Protein AF-M3E9R2-F1 (afdb_monomer)

Organism: NCBI:txid1284664

Sequence (76 aa):
CHLDPAAEARAEEALARRPGTLLVVAHRLSSAVRADRVLVLDGTDAVCGTHDEVLDRSPLYRDLTGHWQGGPARRR

Secondary structure (DSSP, 8-state):
----HHHHHHHHHHHHTSSS------SSHHHHHHSSSEEEEETTEEEEE-HHHHHHH-HHHHHHHHT---------

InterPro domains:
  IPR027417 P-loop containing nucleoside triphosphate hydrolase [G3DSA:3.40.50.300] (1-68)
  IPR027417 P-loop containing nucleoside triphosphate hydrolase [SSF52540] (2-67)

Structure (mmCIF, N/CA/C/O backbone):
data_AF-M3E9R2-F1
#
_entry.id   AF-M3E9R2-F1
#
loop_
_atom_site.group_PDB
_atom_site.id
_atom_site.type_symbol
_atom_site.label_atom_id
_atom_site.label_alt_id
_atom_site.label_comp_id
_atom_site.label_asym_id
_atom_site.label_entity_id
_atom_site.label_seq_id
_atom_site.pdbx_PDB_ins_code
_atom_site.Cartn_x
_atom_site.Cartn_y
_atom_site.Cartn_z
_atom_site.occupancy
_atom_site.B_iso_or_equiv
_atom_site.auth_seq_id
_atom_site.auth_comp_id
_atom_site.auth_asym_id
_atom_site.auth_atom_id
_atom_site.pdbx_PDB_model_num
ATOM 1 N N . CYS A 1 1 ? 16.352 0.731 8.313 1.00 48.47 1 CYS A N 1
ATOM 2 C CA . CYS A 1 1 ? 15.775 -0.035 9.437 1.00 48.47 1 CYS A CA 1
ATOM 3 C C . CYS A 1 1 ? 15.155 -1.305 8.885 1.00 48.47 1 CYS A C 1
ATOM 5 O O . CYS A 1 1 ? 14.353 -1.195 7.971 1.00 48.47 1 CYS A O 1
ATOM 7 N N . HIS A 1 2 ? 15.558 -2.482 9.363 1.00 58.47 2 HIS A N 1
ATOM 8 C CA . HIS A 1 2 ? 15.030 -3.759 8.879 1.00 58.47 2 HIS A CA 1
ATOM 9 C C . HIS A 1 2 ? 14.261 -4.408 10.031 1.00 58.47 2 HIS A C 1
ATOM 11 O O . HIS A 1 2 ? 14.847 -5.092 10.865 1.00 58.47 2 HIS A O 1
ATOM 17 N N . LEU A 1 3 ? 12.968 -4.089 10.137 1.00 65.06 3 LEU A N 1
ATOM 18 C CA . LEU A 1 3 ? 12.062 -4.892 10.953 1.00 65.06 3 LEU A CA 1
ATOM 19 C C . LEU A 1 3 ? 11.872 -6.232 10.242 1.00 65.06 3 LEU A C 1
ATOM 21 O O . LEU A 1 3 ? 11.851 -6.293 9.007 1.00 65.06 3 LEU A O 1
ATOM 25 N N . ASP A 1 4 ? 11.76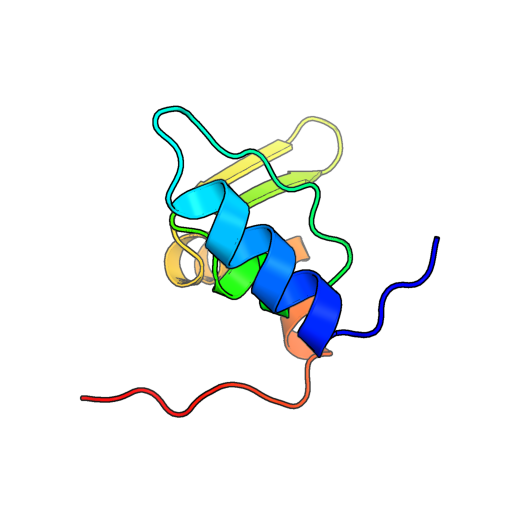4 -7.308 11.014 1.00 83.94 4 ASP A N 1
ATOM 26 C CA . ASP A 1 4 ? 11.357 -8.581 10.443 1.00 83.94 4 ASP A CA 1
ATOM 27 C C . ASP A 1 4 ? 9.911 -8.471 9.902 1.00 83.94 4 ASP A C 1
ATOM 29 O O . ASP A 1 4 ? 9.136 -7.620 10.356 1.00 83.94 4 ASP A O 1
ATOM 33 N N . PRO A 1 5 ? 9.520 -9.310 8.926 1.00 82.44 5 PRO A N 1
ATOM 34 C CA . PRO A 1 5 ? 8.219 -9.193 8.265 1.00 82.44 5 PRO A CA 1
ATOM 35 C C . PRO A 1 5 ? 7.016 -9.284 9.215 1.00 82.44 5 PRO A C 1
ATOM 37 O O . PRO A 1 5 ? 5.972 -8.695 8.933 1.00 82.44 5 PRO A O 1
ATOM 40 N N . ALA A 1 6 ? 7.133 -10.029 10.319 1.00 86.56 6 ALA A N 1
ATOM 41 C CA . ALA A 1 6 ? 6.045 -10.190 11.275 1.00 86.56 6 ALA A CA 1
ATOM 42 C C . ALA A 1 6 ? 5.894 -8.939 12.150 1.00 86.56 6 ALA A C 1
ATOM 44 O O . ALA A 1 6 ? 4.771 -8.499 12.404 1.00 86.56 6 ALA A O 1
ATOM 45 N N . ALA A 1 7 ? 7.008 -8.329 12.566 1.00 88.44 7 ALA A N 1
ATOM 46 C CA . ALA A 1 7 ? 6.985 -7.051 13.271 1.00 88.44 7 ALA A CA 1
ATOM 47 C C . ALA A 1 7 ? 6.413 -5.920 12.398 1.00 88.44 7 ALA A C 1
ATOM 49 O O . ALA A 1 7 ? 5.615 -5.121 12.889 1.00 88.44 7 ALA A O 1
ATOM 50 N N . GLU A 1 8 ? 6.766 -5.880 11.110 1.00 86.94 8 GLU A N 1
ATOM 51 C CA . GLU A 1 8 ? 6.228 -4.913 10.142 1.00 86.94 8 GLU A CA 1
ATOM 52 C C . GLU A 1 8 ? 4.707 -5.064 9.982 1.00 86.94 8 GLU A C 1
ATOM 54 O O . GLU A 1 8 ? 3.971 -4.096 10.174 1.00 86.94 8 GLU A O 1
ATOM 59 N N . ALA A 1 9 ? 4.217 -6.289 9.754 1.00 88.12 9 ALA A N 1
ATOM 60 C CA . ALA A 1 9 ? 2.782 -6.559 9.651 1.00 88.12 9 ALA A CA 1
ATOM 61 C C . ALA A 1 9 ? 2.021 -6.158 10.927 1.00 88.12 9 ALA A C 1
ATOM 63 O O . ALA A 1 9 ? 0.983 -5.501 10.860 1.00 88.12 9 ALA A O 1
ATOM 64 N N . ARG A 1 10 ? 2.567 -6.478 12.107 1.00 91.12 10 ARG A N 1
ATOM 65 C CA . ARG A 1 10 ? 1.945 -6.119 13.390 1.00 91.12 10 ARG A CA 1
ATOM 66 C C . ARG A 1 10 ? 1.885 -4.603 13.599 1.00 91.12 10 ARG A C 1
ATOM 68 O O . ARG A 1 10 ? 0.916 -4.104 14.176 1.00 91.12 10 ARG A O 1
ATOM 75 N N . ALA A 1 11 ? 2.911 -3.875 13.160 1.00 90.00 11 ALA A N 1
ATOM 76 C CA . ALA A 1 11 ? 2.941 -2.419 13.225 1.00 90.00 11 ALA A CA 1
ATOM 77 C C . ALA A 1 11 ? 1.911 -1.794 12.273 1.00 90.00 11 ALA A C 1
ATOM 79 O O . ALA A 1 11 ? 1.145 -0.931 12.700 1.00 90.00 11 ALA A O 1
ATOM 80 N N . GLU A 1 12 ? 1.840 -2.264 11.025 1.00 90.50 12 GLU A N 1
ATOM 81 C CA . GLU A 1 12 ? 0.833 -1.827 10.049 1.00 90.50 12 GLU A CA 1
ATOM 82 C C . GLU A 1 12 ? -0.591 -2.064 10.569 1.00 90.50 12 GLU A C 1
ATOM 84 O O . GLU A 1 12 ? -1.395 -1.135 10.594 1.00 90.50 12 GLU A O 1
ATOM 89 N N . GLU A 1 13 ? -0.891 -3.260 11.083 1.00 90.75 13 GLU A N 1
ATOM 90 C CA . GLU A 1 13 ? -2.200 -3.580 11.668 1.00 90.75 13 GLU A CA 1
ATOM 91 C C . GLU A 1 13 ? -2.540 -2.684 12.865 1.00 90.75 13 GLU A C 1
ATOM 93 O O . GLU A 1 13 ? -3.690 -2.280 13.049 1.00 90.75 13 GLU A O 1
ATOM 98 N N . ALA A 1 14 ? -1.556 -2.375 13.714 1.00 92.81 14 ALA A N 1
ATOM 99 C CA . ALA A 1 14 ? -1.761 -1.486 14.851 1.00 92.81 14 ALA A CA 1
ATOM 100 C C . ALA A 1 14 ? -2.057 -0.047 14.415 1.00 92.81 14 ALA A C 1
ATOM 102 O O . ALA A 1 14 ? -2.899 0.611 15.028 1.00 92.81 14 ALA A O 1
ATOM 103 N N . LEU A 1 15 ? -1.395 0.429 13.359 1.00 91.88 15 LEU A N 1
ATOM 104 C CA . LEU A 1 15 ? -1.635 1.748 12.784 1.00 91.88 15 LEU A CA 1
ATOM 105 C C . LEU A 1 15 ? -2.984 1.813 12.061 1.00 91.88 15 LEU A C 1
ATOM 107 O O . LEU A 1 15 ? -3.697 2.797 12.233 1.00 91.88 15 LEU A O 1
ATOM 111 N N . ALA A 1 16 ? -3.370 0.757 11.344 1.00 91.00 16 ALA A N 1
ATOM 112 C CA . ALA A 1 16 ? -4.636 0.674 10.616 1.00 91.00 16 ALA A CA 1
ATOM 113 C C . ALA A 1 16 ? -5.870 0.742 11.533 1.00 91.00 16 ALA A C 1
ATOM 115 O O . ALA A 1 16 ? -6.931 1.190 11.117 1.00 91.00 16 ALA A O 1
ATOM 116 N N . ARG A 1 17 ? -5.743 0.337 12.806 1.00 92.69 17 ARG A N 1
ATOM 117 C CA . ARG A 1 17 ? -6.825 0.452 13.804 1.00 92.69 17 ARG A CA 1
ATOM 118 C C . ARG A 1 17 ? -6.998 1.857 14.382 1.00 92.69 17 ARG A C 1
ATOM 120 O O . ARG A 1 17 ? -7.942 2.088 15.137 1.00 92.69 17 ARG A O 1
ATOM 127 N N . ARG A 1 18 ? -6.076 2.782 14.113 1.00 93.69 18 ARG A N 1
ATOM 128 C CA . ARG A 1 18 ? -6.179 4.161 14.603 1.00 93.69 18 ARG A CA 1
ATOM 129 C C . ARG A 1 18 ? -7.128 4.947 13.694 1.00 93.69 18 ARG A C 1
ATOM 131 O O . ARG A 1 18 ? -7.128 4.721 12.489 1.00 93.69 18 ARG A O 1
ATOM 138 N N . PRO A 1 19 ? -7.904 5.901 14.232 1.00 94.62 19 PRO A N 1
ATOM 139 C CA . PRO A 1 19 ? -8.695 6.792 13.395 1.00 94.62 19 PRO A CA 1
ATOM 140 C C . PRO A 1 19 ? -7.777 7.614 12.477 1.00 94.62 19 PRO A C 1
ATOM 142 O O . PRO A 1 19 ? -6.788 8.187 12.940 1.00 94.62 19 PRO A O 1
ATOM 145 N N . GLY A 1 20 ? -8.121 7.681 11.191 1.00 93.50 20 GLY A N 1
ATOM 146 C CA . GLY A 1 20 ? -7.384 8.428 10.170 1.00 93.50 20 GLY A CA 1
ATOM 147 C C . GLY A 1 20 ? -7.049 7.586 8.939 1.00 93.50 20 GLY A C 1
ATOM 148 O O . GLY A 1 20 ? -7.493 6.448 8.807 1.00 93.50 20 GLY A O 1
ATOM 149 N N . THR A 1 21 ? -6.263 8.167 8.033 1.00 94.12 21 THR A N 1
ATOM 150 C CA . THR A 1 21 ? -5.787 7.494 6.818 1.00 94.12 21 THR A CA 1
ATOM 151 C C . THR A 1 21 ? -4.367 6.988 7.034 1.00 94.12 21 THR A C 1
ATOM 153 O O . THR A 1 21 ? -3.474 7.773 7.356 1.00 94.12 21 THR A O 1
ATOM 156 N N . LEU A 1 22 ? -4.144 5.690 6.822 1.00 94.06 22 LEU A N 1
ATOM 157 C CA . LEU A 1 22 ? -2.811 5.096 6.807 1.00 94.06 22 LEU A CA 1
ATOM 158 C C . LEU A 1 22 ? -2.293 5.032 5.367 1.00 94.06 22 LEU A C 1
ATOM 160 O O . LEU A 1 22 ? -2.864 4.342 4.528 1.00 94.06 22 LEU A O 1
ATOM 164 N N . LEU A 1 23 ? -1.188 5.727 5.099 1.00 94.44 23 LEU A N 1
ATOM 165 C CA . LEU A 1 23 ? -0.439 5.600 3.852 1.00 94.44 23 LEU A CA 1
ATOM 166 C C . LEU A 1 23 ? 0.836 4.799 4.121 1.00 94.44 23 LEU A C 1
ATOM 168 O O . LEU A 1 23 ? 1.671 5.218 4.923 1.00 94.44 23 LEU A O 1
ATOM 172 N N . VAL A 1 24 ? 0.990 3.665 3.439 1.00 92.88 24 VAL A N 1
ATOM 173 C CA . VAL A 1 24 ? 2.185 2.817 3.526 1.00 92.88 24 VAL A CA 1
ATOM 174 C C . VAL A 1 24 ? 2.932 2.872 2.200 1.00 92.88 24 VAL A C 1
ATOM 176 O O . VAL A 1 24 ? 2.381 2.527 1.157 1.00 92.88 24 VAL A O 1
ATOM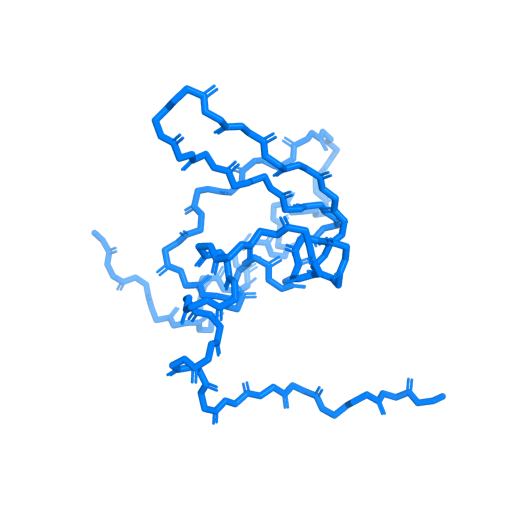 179 N N . VAL A 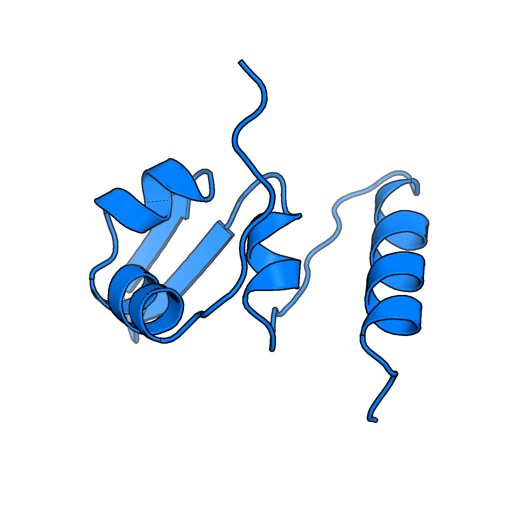1 25 ? 4.206 3.269 2.238 1.00 92.75 25 VAL A N 1
ATOM 180 C CA . VAL A 1 25 ? 5.115 3.106 1.097 1.00 92.75 25 VAL A CA 1
ATOM 181 C C . VAL A 1 25 ? 5.620 1.667 1.122 1.00 92.75 25 VAL A C 1
ATOM 183 O O . VAL A 1 25 ? 6.537 1.325 1.866 1.00 92.75 25 VAL A O 1
ATOM 186 N N . ALA A 1 26 ? 4.950 0.797 0.371 1.00 90.06 26 ALA A N 1
ATOM 187 C CA . ALA A 1 26 ? 5.211 -0.635 0.403 1.00 90.06 26 ALA A CA 1
ATOM 188 C C . ALA A 1 26 ? 6.569 -0.976 -0.232 1.00 90.06 26 ALA A C 1
ATOM 190 O O . ALA A 1 26 ? 6.781 -0.776 -1.425 1.00 90.06 26 ALA A O 1
ATOM 191 N N . HIS A 1 27 ? 7.468 -1.569 0.555 1.00 86.88 27 HIS A N 1
ATOM 192 C CA . HIS A 1 27 ? 8.711 -2.179 0.058 1.00 86.88 27 HIS A CA 1
ATOM 193 C C . HIS A 1 27 ? 8.565 -3.682 -0.217 1.00 86.88 27 HIS A C 1
ATOM 195 O O . HIS A 1 27 ? 9.446 -4.308 -0.802 1.00 86.88 27 HIS A O 1
ATOM 201 N N . ARG A 1 28 ? 7.453 -4.274 0.230 1.00 85.12 28 ARG A N 1
ATOM 202 C CA . A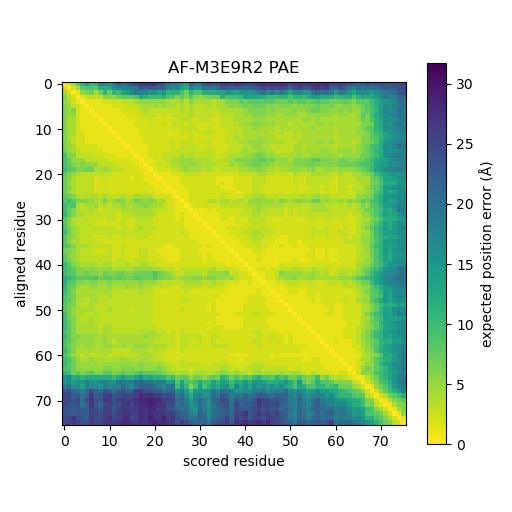RG A 1 28 ? 7.114 -5.686 0.065 1.00 85.12 28 ARG A CA 1
ATOM 203 C C . ARG A 1 28 ? 5.731 -5.791 -0.555 1.00 85.12 28 ARG A C 1
ATOM 205 O O . ARG A 1 28 ? 4.815 -5.072 -0.156 1.00 85.12 28 ARG A O 1
ATOM 212 N N . LEU A 1 29 ? 5.546 -6.763 -1.447 1.00 88.38 29 LEU A N 1
ATOM 213 C CA . LEU A 1 29 ? 4.233 -7.003 -2.047 1.00 88.38 29 LEU A CA 1
ATOM 214 C C . LEU A 1 29 ? 3.173 -7.355 -0.993 1.00 88.38 29 LEU A C 1
ATOM 216 O O . LEU A 1 29 ? 2.024 -6.953 -1.123 1.00 88.38 29 LEU A O 1
ATOM 220 N N . SER A 1 30 ? 3.558 -8.039 0.089 1.00 88.56 30 SER A N 1
ATOM 221 C CA . SER A 1 30 ? 2.626 -8.398 1.162 1.00 88.56 30 SER A CA 1
ATOM 222 C C . SER A 1 30 ? 1.995 -7.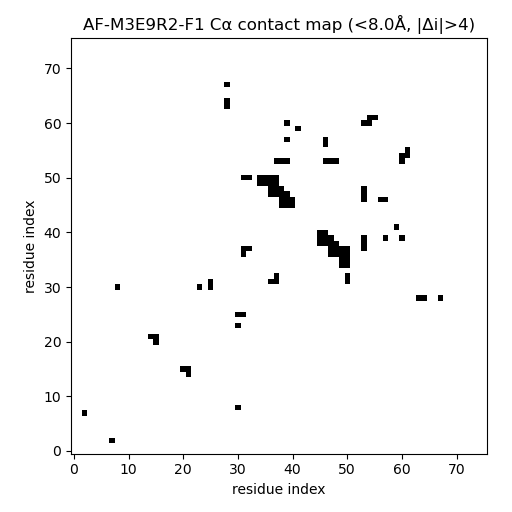181 1.849 1.00 88.56 30 SER A C 1
ATOM 224 O O . SER A 1 30 ? 0.834 -7.268 2.234 1.00 88.56 30 SER A O 1
ATOM 226 N N . SER A 1 31 ? 2.701 -6.049 1.958 1.00 90.50 31 SER A N 1
ATOM 227 C CA . SER A 1 31 ? 2.127 -4.793 2.467 1.00 90.50 31 SER A CA 1
ATOM 228 C C . SER A 1 31 ? 1.099 -4.215 1.496 1.00 90.50 31 SER A C 1
ATOM 230 O O . SER A 1 31 ? 0.020 -3.816 1.917 1.00 90.50 31 SER A O 1
ATOM 232 N N . ALA A 1 32 ? 1.383 -4.244 0.189 1.00 91.25 32 ALA A N 1
ATOM 233 C CA . ALA A 1 32 ? 0.423 -3.809 -0.825 1.00 91.25 32 ALA A CA 1
ATOM 234 C C . ALA A 1 32 ? -0.836 -4.699 -0.854 1.00 91.25 32 ALA A C 1
ATOM 236 O O . ALA A 1 32 ? -1.938 -4.187 -0.984 1.00 91.25 32 ALA A O 1
ATOM 237 N N . VAL A 1 33 ? -0.689 -6.018 -0.677 1.00 90.56 33 VAL A N 1
ATOM 238 C CA . VAL A 1 33 ? -1.815 -6.974 -0.629 1.00 90.56 33 VAL A CA 1
ATOM 239 C C . VAL A 1 33 ? -2.711 -6.762 0.598 1.00 90.56 33 VAL A C 1
ATOM 241 O O . VAL A 1 33 ? -3.909 -7.017 0.523 1.00 90.56 33 VAL A O 1
ATOM 244 N N . ARG A 1 34 ? -2.157 -6.306 1.730 1.00 89.50 34 ARG A N 1
ATOM 245 C CA . ARG A 1 34 ? -2.933 -6.000 2.946 1.00 89.50 34 ARG A CA 1
ATOM 246 C C . ARG A 1 34 ? -3.701 -4.679 2.867 1.00 89.50 34 ARG A C 1
ATOM 248 O O . ARG A 1 34 ? -4.578 -4.460 3.696 1.00 89.50 34 ARG A O 1
ATOM 255 N N . ALA A 1 35 ? -3.350 -3.791 1.942 1.00 93.00 35 ALA A N 1
ATOM 256 C CA . ALA A 1 35 ? -3.966 -2.477 1.845 1.00 93.00 35 ALA A CA 1
ATOM 257 C C . ALA A 1 35 ? -5.360 -2.554 1.205 1.00 93.00 35 ALA A C 1
ATOM 259 O O . ALA A 1 35 ? -5.577 -3.296 0.248 1.00 93.00 35 ALA A O 1
ATOM 260 N N . ASP A 1 36 ? -6.285 -1.711 1.671 1.00 93.88 36 ASP A N 1
ATOM 261 C CA . ASP A 1 36 ? -7.620 -1.584 1.066 1.00 93.88 36 ASP A CA 1
ATOM 262 C C . ASP A 1 36 ? -7.546 -1.081 -0.387 1.00 93.88 36 ASP A C 1
ATOM 264 O O . ASP A 1 36 ? -8.381 -1.405 -1.235 1.00 93.88 36 ASP A O 1
ATOM 268 N N . ARG A 1 37 ? -6.532 -0.256 -0.672 1.00 96.06 37 ARG A N 1
ATOM 269 C CA . ARG A 1 37 ? -6.226 0.303 -1.988 1.00 96.06 37 ARG A CA 1
ATOM 270 C C . ARG A 1 37 ? -4.721 0.283 -2.225 1.00 96.06 37 ARG A C 1
ATOM 272 O O . ARG A 1 37 ? -3.936 0.575 -1.326 1.00 96.06 37 ARG A O 1
ATOM 279 N N . VAL A 1 38 ? -4.339 0.017 -3.465 1.00 96.50 38 VAL A N 1
ATOM 280 C CA . VAL A 1 38 ? -2.971 0.078 -3.967 1.00 96.50 38 VAL A CA 1
ATOM 281 C C . VAL A 1 38 ? -2.878 1.230 -4.957 1.00 96.50 38 VAL A C 1
ATOM 283 O O . VAL A 1 38 ? -3.688 1.330 -5.877 1.00 96.50 38 VAL A O 1
ATOM 286 N N . LEU A 1 39 ? -1.876 2.087 -4.769 1.00 96.69 39 LEU A N 1
ATOM 287 C CA . LEU A 1 39 ? -1.476 3.115 -5.723 1.00 96.69 39 LEU A CA 1
ATOM 288 C C . LEU A 1 39 ? -0.110 2.734 -6.292 1.00 96.69 39 LEU A C 1
ATOM 290 O O . LEU A 1 39 ? 0.861 2.616 -5.547 1.00 96.69 39 LEU A O 1
ATOM 294 N N . VAL A 1 40 ? -0.042 2.565 -7.607 1.00 95.69 40 VAL A N 1
ATOM 295 C CA . VAL A 1 40 ? 1.204 2.352 -8.345 1.00 95.69 40 VAL A CA 1
ATOM 296 C C . VAL A 1 40 ? 1.532 3.632 -9.084 1.00 95.69 40 VAL A C 1
ATOM 298 O O . VAL A 1 40 ? 0.682 4.165 -9.798 1.00 95.69 40 VAL A O 1
ATOM 301 N N . LEU A 1 41 ? 2.755 4.112 -8.889 1.00 94.38 41 LEU A N 1
ATOM 302 C CA . LEU A 1 41 ? 3.311 5.276 -9.563 1.00 94.38 41 LEU A CA 1
ATOM 303 C C . 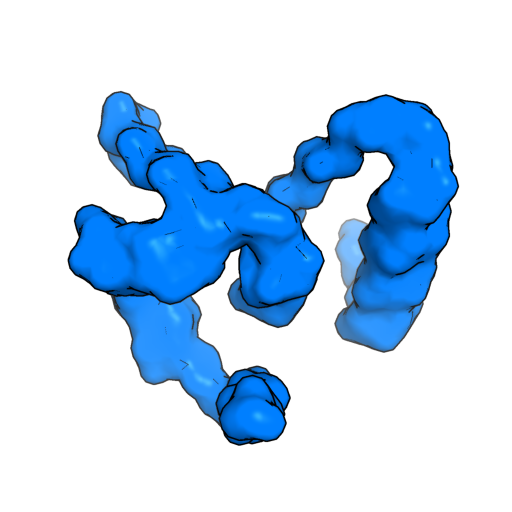LEU A 1 41 ? 4.437 4.799 -10.480 1.00 94.38 41 LEU A C 1
ATOM 305 O O . LEU A 1 41 ? 5.359 4.133 -10.006 1.00 94.38 41 LEU A O 1
ATOM 309 N N . ASP A 1 42 ? 4.354 5.146 -11.760 1.00 90.81 42 ASP A N 1
ATOM 310 C CA . ASP A 1 42 ? 5.357 4.834 -12.779 1.00 90.81 42 ASP A CA 1
ATOM 311 C C . ASP A 1 42 ? 5.633 6.085 -13.621 1.00 90.81 42 ASP A C 1
ATOM 313 O O . ASP A 1 42 ? 4.871 6.443 -14.518 1.00 90.81 42 ASP A O 1
ATOM 317 N N . GLY A 1 43 ? 6.683 6.828 -13.265 1.00 89.94 43 GLY A N 1
ATOM 318 C CA . GLY A 1 43 ? 6.965 8.125 -13.877 1.00 89.94 43 GLY A CA 1
ATOM 319 C C . GLY A 1 43 ? 5.797 9.104 -13.701 1.00 89.94 43 GLY A C 1
ATOM 320 O O . GLY A 1 43 ? 5.530 9.566 -12.592 1.00 89.94 43 GLY A O 1
ATOM 321 N N . THR A 1 44 ? 5.124 9.443 -14.803 1.00 92.31 44 THR A N 1
ATOM 322 C CA . THR A 1 44 ? 3.936 10.318 -14.823 1.00 92.31 44 THR A CA 1
ATOM 323 C C . THR A 1 44 ? 2.612 9.561 -14.740 1.00 92.31 44 THR A C 1
ATOM 325 O O . THR A 1 44 ? 1.571 10.194 -14.568 1.00 92.31 44 THR A O 1
ATOM 328 N N . ASP A 1 45 ? 2.636 8.234 -14.863 1.00 92.19 45 ASP A N 1
ATOM 329 C CA . ASP A 1 45 ? 1.446 7.396 -14.828 1.00 92.19 45 ASP A CA 1
ATOM 330 C C . ASP A 1 45 ? 1.117 6.958 -13.398 1.00 92.19 45 ASP A C 1
ATOM 332 O O . ASP A 1 45 ? 1.992 6.665 -12.576 1.00 92.19 45 ASP A O 1
ATOM 336 N N . ALA A 1 46 ? -0.181 6.903 -13.097 1.00 95.75 46 ALA A N 1
ATOM 337 C CA . ALA A 1 46 ? -0.689 6.462 -11.808 1.00 95.75 46 ALA A CA 1
ATOM 338 C C . ALA A 1 46 ? -1.890 5.528 -11.981 1.00 95.75 46 ALA A C 1
ATOM 340 O O . ALA A 1 46 ? -2.868 5.858 -12.657 1.00 95.75 46 ALA A O 1
ATOM 341 N N . VAL A 1 47 ? -1.848 4.375 -11.314 1.00 96.75 47 VAL A N 1
ATOM 342 C CA . VAL A 1 47 ? -2.965 3.422 -11.258 1.00 96.75 47 VAL A CA 1
ATOM 343 C C . VAL A 1 47 ? -3.353 3.203 -9.805 1.00 96.75 47 VAL A C 1
ATOM 345 O O . VAL A 1 47 ? -2.526 2.809 -8.989 1.00 96.75 47 VAL A O 1
ATOM 348 N N . CYS A 1 48 ? -4.624 3.446 -9.489 1.00 96.94 48 CYS A N 1
ATOM 349 C CA . CYS A 1 48 ? -5.193 3.220 -8.165 1.00 96.94 48 CYS A CA 1
ATOM 350 C C . CYS A 1 48 ? -6.391 2.272 -8.255 1.00 96.94 48 CYS A C 1
ATOM 352 O O . CYS A 1 48 ? -7.215 2.389 -9.172 1.00 96.94 48 CYS A O 1
ATOM 354 N N . GLY A 1 49 ? -6.477 1.346 -7.307 1.00 96.94 49 GLY A N 1
ATOM 355 C CA . GLY A 1 49 ? -7.542 0.353 -7.212 1.00 96.94 49 GLY A CA 1
ATOM 356 C C . GLY A 1 49 ? -7.319 -0.594 -6.040 1.00 96.94 49 GLY A C 1
ATOM 357 O O . GLY A 1 49 ? -6.439 -0.376 -5.214 1.00 96.94 49 GLY A O 1
ATOM 358 N N . THR A 1 50 ? -8.125 -1.640 -5.943 1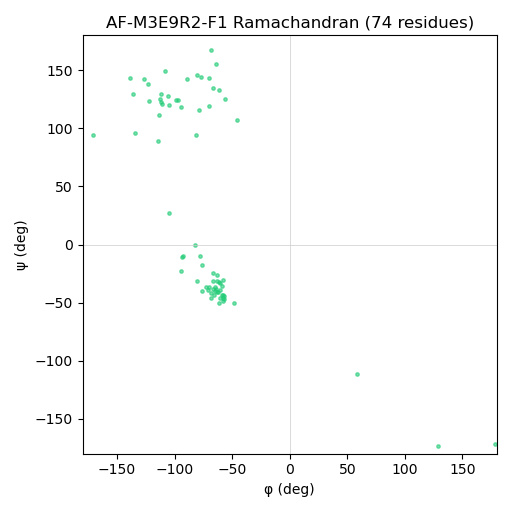.00 96.12 50 THR A N 1
ATOM 359 C CA . THR A 1 50 ? -7.805 -2.809 -5.110 1.00 96.12 50 THR A CA 1
ATOM 360 C C . THR A 1 50 ? -6.616 -3.575 -5.697 1.00 96.12 50 THR A C 1
ATOM 362 O O . THR A 1 50 ? -6.235 -3.346 -6.845 1.00 96.12 50 THR A O 1
ATOM 365 N N . HIS A 1 51 ? -6.039 -4.507 -4.933 1.00 93.69 51 HIS A N 1
ATOM 366 C CA . HIS A 1 51 ? -4.968 -5.376 -5.430 1.00 93.69 51 HIS A CA 1
ATOM 367 C C . HIS A 1 51 ? -5.309 -6.016 -6.787 1.00 93.69 51 HIS A C 1
ATOM 369 O O . HIS A 1 51 ? -4.527 -5.884 -7.724 1.00 93.69 51 HIS A O 1
ATOM 375 N N . ASP A 1 52 ? -6.490 -6.630 -6.907 1.00 93.06 52 ASP A N 1
ATOM 376 C CA . ASP A 1 52 ? -6.929 -7.305 -8.134 1.00 93.06 52 ASP A CA 1
ATOM 377 C C . ASP A 1 52 ? -7.137 -6.310 -9.293 1.00 93.06 52 ASP A C 1
ATOM 379 O O . ASP A 1 52 ? -6.670 -6.541 -10.405 1.00 93.06 52 ASP A O 1
ATOM 383 N N . GLU A 1 53 ? -7.761 -5.153 -9.037 1.00 95.31 53 GLU A N 1
ATOM 384 C CA . GLU A 1 53 ? -7.958 -4.120 -10.068 1.00 95.31 53 GLU A CA 1
ATOM 385 C C . GLU A 1 53 ? -6.626 -3.569 -10.596 1.00 95.31 53 GLU A C 1
ATOM 387 O O . GLU A 1 53 ? -6.485 -3.305 -11.792 1.00 95.31 53 GLU A O 1
ATOM 392 N N . VAL A 1 54 ? -5.650 -3.351 -9.710 1.00 95.31 54 VAL A N 1
ATOM 393 C CA . VAL A 1 54 ? -4.323 -2.863 -10.102 1.00 95.31 54 VAL A CA 1
ATOM 394 C C . VAL A 1 54 ? -3.530 -3.957 -10.810 1.00 95.31 54 VAL A C 1
ATOM 396 O O . VAL A 1 54 ? -2.836 -3.652 -11.779 1.00 95.31 54 VAL A O 1
ATOM 399 N N . LEU A 1 55 ? -3.670 -5.216 -10.393 1.00 93.19 55 LEU A N 1
ATOM 400 C CA . LEU A 1 55 ? -3.092 -6.367 -11.083 1.00 93.19 55 LEU A CA 1
ATOM 401 C C . LEU A 1 55 ? -3.587 -6.455 -12.530 1.00 93.19 55 LEU A C 1
ATOM 403 O O . LEU A 1 55 ? -2.788 -6.619 -13.447 1.00 93.19 55 LEU A O 1
ATOM 407 N N . ASP A 1 56 ? -4.873 -6.242 -12.775 1.00 93.06 56 ASP A N 1
ATOM 408 C CA . ASP A 1 56 ? -5.396 -6.268 -14.142 1.00 93.06 56 ASP A CA 1
ATOM 409 C C . ASP A 1 56 ? -4.922 -5.065 -14.976 1.00 93.06 56 ASP A C 1
ATOM 411 O O . ASP A 1 56 ? -4.648 -5.186 -16.173 1.00 93.06 56 ASP A O 1
ATOM 415 N N . ARG A 1 57 ? -4.801 -3.887 -14.352 1.00 94.06 57 ARG A N 1
ATOM 416 C CA . ARG A 1 57 ? -4.599 -2.609 -15.057 1.00 94.06 57 ARG A CA 1
ATOM 417 C C . ARG A 1 57 ? -3.144 -2.171 -15.201 1.00 94.06 57 ARG A C 1
ATOM 419 O O . ARG A 1 57 ? -2.857 -1.370 -16.086 1.00 94.06 57 ARG A O 1
ATOM 426 N N . SER A 1 58 ? -2.231 -2.644 -14.355 1.00 93.88 58 SER A N 1
ATOM 427 C CA . SER A 1 58 ? -0.831 -2.203 -14.333 1.00 93.88 58 SER A CA 1
ATOM 428 C C . SER A 1 58 ? 0.112 -3.334 -14.761 1.00 93.88 58 SER A C 1
ATOM 430 O O . SER A 1 58 ? 0.274 -4.311 -14.025 1.00 93.88 58 SER A O 1
ATOM 432 N N . PRO A 1 59 ? 0.768 -3.223 -15.934 1.00 91.38 59 PRO A N 1
ATOM 433 C CA . PRO A 1 59 ? 1.840 -4.137 -16.327 1.00 91.38 59 PRO A CA 1
ATOM 434 C C . PRO A 1 59 ? 2.979 -4.164 -15.300 1.00 91.38 59 PRO A C 1
ATOM 436 O O . PRO A 1 59 ? 3.379 -5.241 -14.877 1.00 91.38 59 PRO A O 1
ATOM 439 N N . LEU A 1 60 ? 3.407 -2.993 -14.809 1.00 91.38 60 LEU A N 1
ATOM 440 C CA . LEU A 1 60 ? 4.447 -2.877 -13.782 1.00 91.38 60 LEU A CA 1
ATOM 441 C C . LEU A 1 60 ? 4.081 -3.645 -12.506 1.00 91.38 60 LEU A C 1
ATOM 443 O O . LEU A 1 60 ? 4.896 -4.388 -11.962 1.00 91.38 60 LEU A O 1
ATOM 447 N N . TYR A 1 61 ? 2.846 -3.489 -12.022 1.00 92.31 61 TYR A N 1
ATOM 448 C CA . TYR A 1 61 ? 2.400 -4.214 -10.837 1.00 92.31 6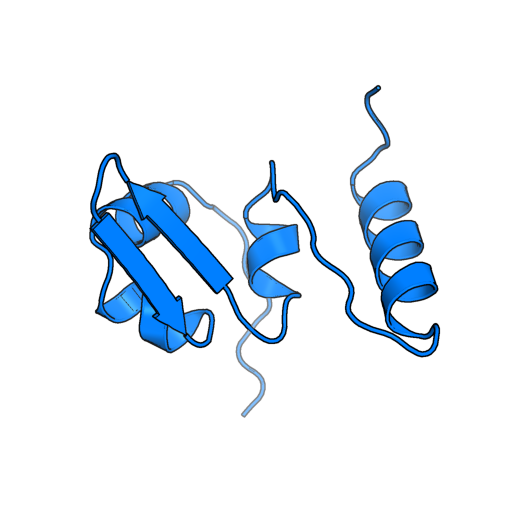1 TYR A CA 1
ATOM 449 C C . TYR A 1 61 ? 2.349 -5.724 -11.080 1.00 92.31 61 TYR A C 1
ATOM 451 O O . TYR A 1 61 ? 2.789 -6.487 -10.221 1.00 92.31 61 TYR A O 1
ATOM 459 N N . ARG A 1 62 ? 1.886 -6.165 -12.261 1.00 91.44 62 ARG A N 1
ATOM 460 C CA . ARG A 1 62 ? 1.940 -7.583 -12.646 1.00 91.44 62 ARG A CA 1
ATOM 461 C C . ARG A 1 62 ? 3.350 -8.127 -12.632 1.00 91.44 62 ARG A C 1
ATOM 463 O O . ARG A 1 62 ? 3.546 -9.181 -12.037 1.00 91.44 62 ARG A O 1
ATOM 470 N N . ASP A 1 63 ? 4.314 -7.418 -13.199 1.00 89.81 63 ASP A N 1
ATOM 471 C CA . ASP A 1 63 ? 5.706 -7.865 -13.222 1.00 89.81 63 ASP A CA 1
ATOM 472 C C . ASP A 1 63 ? 6.251 -8.018 -11.793 1.00 89.81 63 ASP A C 1
ATOM 474 O O . ASP A 1 63 ? 6.777 -9.073 -11.434 1.00 89.81 63 ASP A O 1
ATOM 478 N N . LEU A 1 64 ? 6.004 -7.033 -10.920 1.00 86.12 64 LEU A N 1
ATOM 479 C CA . LEU A 1 64 ? 6.361 -7.108 -9.497 1.00 86.12 64 LEU A CA 1
ATOM 480 C C . LEU A 1 64 ? 5.700 -8.302 -8.781 1.00 86.12 64 LEU A C 1
ATOM 482 O O . LEU A 1 64 ? 6.316 -8.913 -7.904 1.00 86.12 64 LEU A O 1
ATOM 486 N N . THR A 1 65 ? 4.463 -8.653 -9.149 1.00 85.12 65 THR A N 1
ATOM 487 C CA . THR A 1 65 ? 3.740 -9.804 -8.578 1.00 85.12 65 THR A CA 1
ATOM 488 C C . THR A 1 65 ? 4.136 -11.150 -9.187 1.00 85.12 65 THR A C 1
ATOM 490 O O . THR A 1 65 ? 4.121 -12.155 -8.485 1.00 85.12 65 THR A O 1
ATOM 493 N N . GLY A 1 66 ? 4.527 -11.202 -10.462 1.00 77.44 66 GLY A N 1
ATOM 494 C CA . GLY A 1 66 ? 4.897 -12.438 -11.158 1.00 77.44 66 GLY A CA 1
ATOM 495 C C . GLY A 1 66 ? 6.176 -13.063 -10.599 1.00 77.44 66 GLY A C 1
ATOM 496 O O . GLY A 1 66 ? 6.362 -14.277 -10.648 1.00 77.44 66 GLY A O 1
ATOM 497 N N . HIS A 1 67 ? 7.027 -12.246 -9.980 1.00 62.38 67 HIS A N 1
ATOM 498 C CA . HIS A 1 67 ? 8.203 -12.695 -9.238 1.00 62.38 67 HIS A CA 1
ATOM 499 C C . HIS A 1 67 ? 7.896 -13.140 -7.796 1.00 62.38 67 HIS A C 1
ATOM 501 O O . HIS A 1 67 ? 8.804 -13.554 -7.072 1.00 62.38 67 HIS A O 1
ATOM 507 N N . TRP A 1 68 ? 6.638 -13.079 -7.354 1.00 55.97 68 TRP A N 1
ATOM 508 C CA . TRP A 1 68 ? 6.251 -13.370 -5.979 1.00 55.97 68 TRP A CA 1
ATOM 509 C C . TRP A 1 68 ? 5.737 -14.806 -5.798 1.00 55.97 68 TRP A C 1
ATOM 511 O O . TRP A 1 68 ? 4.796 -15.245 -6.449 1.00 55.97 68 TRP A O 1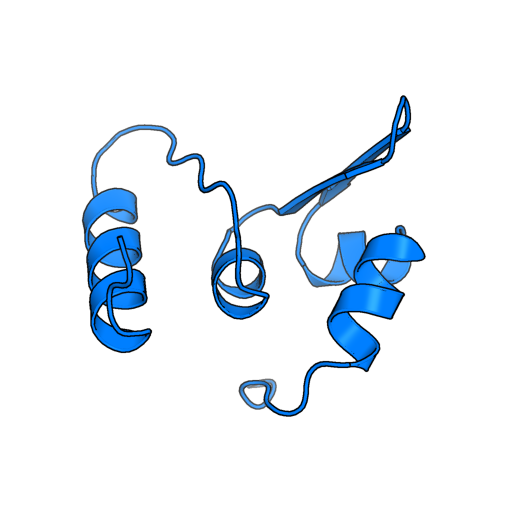
ATOM 521 N N . GLN A 1 69 ? 6.359 -15.546 -4.874 1.00 52.97 69 GLN A N 1
ATOM 522 C CA . GLN A 1 69 ? 6.196 -16.999 -4.699 1.00 52.97 69 GLN A CA 1
ATOM 523 C C . GLN A 1 69 ? 5.334 -17.410 -3.483 1.00 52.97 69 GLN A C 1
ATOM 525 O O . GLN A 1 69 ? 5.532 -18.494 -2.938 1.00 52.97 69 GLN A O 1
ATOM 530 N N . GLY A 1 70 ? 4.384 -16.599 -2.997 1.00 55.44 70 GLY A N 1
ATOM 531 C CA . GLY A 1 70 ? 3.592 -17.054 -1.843 1.00 55.44 70 GLY A CA 1
ATOM 532 C C . GLY A 1 70 ? 2.394 -16.210 -1.451 1.00 55.44 70 GLY A C 1
ATOM 533 O O . GLY A 1 70 ? 2.546 -15.320 -0.624 1.00 55.44 70 GLY A O 1
ATOM 534 N N . GLY A 1 71 ? 1.202 -16.560 -1.953 1.00 50.41 71 GLY A N 1
ATOM 535 C CA . GLY A 1 71 ? -0.055 -15.900 -1.588 1.00 50.41 71 GLY A CA 1
ATOM 536 C C . GLY A 1 71 ? -1.002 -16.710 -0.719 1.00 50.41 71 GLY A C 1
ATOM 537 O O . GLY A 1 71 ? -1.029 -17.937 -0.822 1.00 50.41 71 GLY A O 1
ATOM 538 N N . PRO A 1 72 ? -1.796 -16.040 0.141 1.00 49.56 72 PRO A N 1
ATOM 539 C CA . PRO A 1 72 ? -2.821 -16.716 0.911 1.00 49.56 72 PRO A CA 1
ATOM 540 C C . PRO A 1 72 ? -3.910 -17.237 -0.031 1.00 49.56 72 PRO A C 1
ATOM 542 O O . PRO A 1 72 ? -4.364 -16.547 -0.946 1.00 49.56 72 PRO A O 1
ATOM 545 N N . ALA A 1 73 ? -4.314 -18.485 0.203 1.00 51.62 73 ALA A N 1
ATOM 546 C CA . ALA A 1 73 ? -5.355 -19.157 -0.554 1.00 51.62 73 ALA A CA 1
ATOM 547 C C . ALA A 1 73 ? -6.656 -18.343 -0.520 1.00 51.62 73 ALA A C 1
ATOM 549 O O . ALA A 1 73 ? -7.180 -18.034 0.553 1.00 51.62 73 ALA A O 1
ATOM 550 N N . ARG A 1 74 ? -7.176 -18.040 -1.715 1.00 47.19 74 ARG A N 1
ATOM 551 C CA . ARG A 1 74 ? -8.511 -17.479 -1.946 1.00 47.19 74 ARG A CA 1
ATOM 552 C C . ARG A 1 74 ? -9.535 -18.256 -1.114 1.00 47.19 74 ARG A C 1
ATOM 554 O O . ARG A 1 74 ? -9.844 -19.403 -1.434 1.00 47.19 74 ARG A O 1
ATOM 561 N N . ARG A 1 75 ? -10.056 -17.654 -0.044 1.00 46.41 75 ARG A N 1
ATOM 562 C CA . ARG A 1 75 ? -11.240 -18.187 0.635 1.00 46.41 75 ARG A CA 1
ATOM 563 C C . ARG A 1 75 ? -12.457 -17.788 -0.198 1.00 46.41 75 ARG A C 1
ATOM 565 O O . ARG A 1 75 ? -12.680 -16.604 -0.430 1.00 46.41 75 ARG A O 1
ATOM 572 N N . ARG A 1 76 ? -13.131 -18.811 -0.725 1.00 44.19 76 ARG A N 1
ATOM 573 C CA . ARG A 1 76 ? -14.497 -18.737 -1.254 1.00 44.19 76 ARG A CA 1
ATOM 574 C C . ARG A 1 76 ? -15.490 -18.510 -0.124 1.00 44.19 76 ARG A C 1
ATOM 576 O O . ARG A 1 76 ? -15.158 -18.914 1.016 1.00 44.19 76 ARG A O 1
#

Nearest PDB structures (foldseek):
  2n91-assembly1_A  TM=3.539E-01  e=4.777E+00  Geobacter sulfurreducens
  1np6-assembly1_A  TM=3.588E-01  e=4.159E+00  Escherichia coli

Foldseek 3Di:
DDDPPVVVVVVQVVVVPDPDDDDDPDPDVVVLLPDQKDWDDDPPDIDIDHLVRCCVVPPVSVVSCVPDDDDDDDDD

Mean predicted aligned error: 6.72 Å

Radius of gyration: 13.22 Å; Cα contacts (8 Å, |Δi|>4): 52; chains: 1; bounding box: 30×30×31 Å

pLDDT: mean 84.96, std 15.16, range [44.19, 96.94]

Solvent-accessible surface area (backbone atoms only — not comparable to full-atom values): 5009 Å² total; per-residue (Å²): 137,86,71,55,72,67,59,46,52,52,49,51,55,58,53,64,72,43,94,78,87,82,86,77,88,62,91,46,70,70,56,41,65,71,36,86,59,33,78,48,76,55,94,91,46,75,49,74,32,37,54,67,56,31,45,76,71,30,69,70,52,35,55,66,48,73,76,56,91,80,77,82,78,84,80,129